Protein AF-A0A8T2IAV1-F1 (afdb_monomer_lite)

pLDDT: mean 76.71, std 19.69, range [38.0, 97.88]

Radius of gyration: 29.71 Å; chains: 1; bounding box: 82×35×62 Å

Foldseek 3Di:
DDDDDPPDDPDDDPDDPPVPDDPVVSVVVVVVVVVVPDDQADPDPVGGRVVPPPDDDDDDPPDPPDVVVVVVVVVVVVVCVVDPDDDDDDDDPVCVPDPPDDDDDDDDDDDDDDDDDDDDD

InterPro domains:
  IPR006751 TAFII55 protein, conserved region [PF04658] (21-83)
  IPR006751 TAFII55 protein, conserved region [SM01370] (1-85)
  IPR006751 TAFII55 protein, conserved region [cd08047] (1-91)
  IPR037817 Transcription initiation factor TFIID subunit 7 [PTHR12228] (20-102)

Organism: NCBI:txid247094

Secondary structure (DSSP, 8-state):
-----TTS-SS-------TTS-HHHHHHHHHHHHHHT---S-SSGGGTTHHHHTSPPPPP---S--HHHHHHHHHHHHHHHHSS-----PPPGGGTT--S-------PPPP----------

Sequence (121 aa):
MLVCTLDGELYPPLEEPTGTGDPKANKKKDRDRERRFIWNHGITPPLKNVRKRRFRKTAKKKYIESPDVEKEVKRLLSTDAEAVSVRWEIIAEDESKENENLAGLDGSPGMSGLKQGHGSS

Structure (mmCIF, N/CA/C/O backbone):
data_AF-A0A8T2IAV1-F1
#
_entry.id   AF-A0A8T2IAV1-F1
#
loop_
_atom_site.group_PDB
_atom_site.id
_atom_site.type_symbol
_atom_site.label_atom_id
_atom_site.label_alt_id
_atom_site.label_comp_id
_atom_site.label_asym_id
_atom_site.label_entity_id
_atom_site.label_seq_id
_atom_site.pdbx_PDB_ins_code
_atom_site.Cartn_x
_atom_site.Cartn_y
_atom_site.Cartn_z
_atom_site.occupancy
_atom_site.B_iso_or_equiv
_atom_site.auth_seq_id
_atom_site.auth_comp_id
_atom_site.auth_asym_id
_atom_site.auth_atom_id
_atom_site.pdbx_PDB_model_num
ATOM 1 N N . MET A 1 1 ? 19.260 -9.597 -10.086 1.00 88.12 1 MET A N 1
ATOM 2 C CA . MET A 1 1 ? 20.156 -9.336 -11.232 1.00 88.12 1 MET A CA 1
ATOM 3 C C . MET A 1 1 ? 21.281 -8.480 -10.706 1.00 88.12 1 MET A C 1
ATOM 5 O O . MET A 1 1 ? 20.982 -7.464 -10.094 1.00 88.12 1 MET A O 1
ATOM 9 N N . LEU A 1 2 ? 22.522 -8.907 -10.903 1.00 92.38 2 LEU A N 1
ATOM 10 C CA . LEU A 1 2 ? 23.681 -8.078 -10.608 1.00 92.38 2 LEU A CA 1
ATOM 11 C C . LEU A 1 2 ? 23.971 -7.219 -11.841 1.00 92.38 2 LEU A C 1
ATOM 13 O O . LEU A 1 2 ? 24.047 -7.752 -12.946 1.00 92.38 2 LEU A O 1
ATOM 17 N N . VAL A 1 3 ? 24.059 -5.905 -11.656 1.00 91.19 3 VAL A N 1
ATOM 18 C CA . VAL A 1 3 ? 24.387 -4.948 -12.717 1.00 91.19 3 VAL A CA 1
ATOM 19 C C . VAL A 1 3 ? 25.666 -4.249 -12.291 1.00 91.19 3 VAL A C 1
ATOM 21 O O . VAL A 1 3 ? 25.667 -3.553 -11.281 1.00 91.19 3 VAL A O 1
ATOM 24 N N . CYS A 1 4 ? 26.744 -4.471 -13.036 1.00 92.06 4 CYS A N 1
ATOM 25 C CA . CYS A 1 4 ? 28.027 -3.825 -12.790 1.00 92.06 4 CYS A CA 1
ATOM 26 C C . CYS A 1 4 ? 28.098 -2.537 -13.612 1.00 92.06 4 CYS A C 1
ATOM 28 O O . CYS A 1 4 ? 27.875 -2.569 -14.824 1.00 92.06 4 CYS A O 1
ATOM 30 N N . THR A 1 5 ? 28.404 -1.421 -12.962 1.00 91.75 5 THR A N 1
ATOM 31 C CA . THR A 1 5 ? 28.619 -0.123 -13.609 1.00 91.75 5 THR A CA 1
ATOM 32 C C . THR A 1 5 ? 30.090 0.265 -13.475 1.00 91.75 5 THR A C 1
ATOM 34 O O . THR A 1 5 ? 30.721 -0.041 -12.466 1.00 91.75 5 THR A O 1
ATOM 37 N N . LEU A 1 6 ? 30.659 0.889 -14.510 1.00 92.94 6 LEU A N 1
ATOM 38 C CA . LEU A 1 6 ? 32.078 1.286 -14.532 1.00 92.94 6 LEU A CA 1
ATOM 39 C C . LEU A 1 6 ? 32.364 2.476 -13.602 1.00 92.94 6 LEU A C 1
ATOM 41 O O . LEU A 1 6 ? 33.485 2.663 -13.150 1.00 92.94 6 LEU A O 1
ATOM 45 N N . ASP A 1 7 ? 31.333 3.264 -13.331 1.00 89.94 7 ASP A N 1
ATOM 46 C CA . ASP A 1 7 ? 31.310 4.501 -12.557 1.00 89.94 7 ASP A CA 1
ATOM 47 C C . ASP A 1 7 ? 30.690 4.326 -11.159 1.00 89.94 7 ASP A C 1
ATOM 49 O O . ASP A 1 7 ? 30.484 5.301 -10.441 1.00 89.94 7 ASP A O 1
ATOM 53 N N . GLY A 1 8 ? 30.363 3.093 -10.761 1.00 82.19 8 GLY A N 1
ATOM 54 C CA . GLY A 1 8 ? 29.763 2.825 -9.454 1.00 82.19 8 GLY A CA 1
ATOM 55 C C . GLY A 1 8 ? 30.761 2.972 -8.305 1.00 82.19 8 GLY A C 1
ATOM 56 O O . GLY A 1 8 ? 31.902 2.521 -8.398 1.00 82.19 8 GLY A O 1
ATOM 57 N N . GLU A 1 9 ? 30.317 3.542 -7.183 1.00 83.81 9 GLU A N 1
ATOM 58 C CA . GLU A 1 9 ? 31.072 3.487 -5.929 1.00 83.81 9 GLU A CA 1
ATOM 59 C C . GLU A 1 9 ? 31.259 2.025 -5.496 1.00 83.81 9 GLU A C 1
ATOM 61 O O . GLU A 1 9 ? 30.287 1.300 -5.277 1.00 83.81 9 GLU A O 1
ATOM 66 N N . LEU A 1 10 ? 32.517 1.591 -5.357 1.00 81.06 10 LEU A N 1
ATOM 67 C CA . LEU A 1 10 ? 32.861 0.218 -4.957 1.00 81.06 10 LEU A CA 1
ATOM 68 C C . LEU A 1 10 ? 32.392 -0.116 -3.534 1.00 81.06 10 LEU A C 1
ATOM 70 O O . LEU A 1 10 ? 32.118 -1.275 -3.228 1.00 81.06 10 LEU A O 1
ATOM 74 N N . TYR A 1 11 ? 32.281 0.907 -2.687 1.00 80.62 11 TYR A N 1
ATOM 75 C CA . TYR A 1 11 ? 31.819 0.810 -1.308 1.00 80.62 11 TYR A CA 1
ATOM 76 C C . TYR A 1 11 ? 30.837 1.948 -1.038 1.00 80.62 11 TYR A C 1
ATOM 78 O O . TYR A 1 11 ? 31.247 3.007 -0.560 1.00 80.62 11 TYR A O 1
ATOM 86 N N . PRO A 1 12 ? 29.545 1.756 -1.354 1.00 82.25 12 PRO A N 1
ATOM 87 C CA . PRO A 1 12 ? 28.521 2.700 -0.944 1.00 82.25 12 PRO A CA 1
ATOM 88 C C . PRO A 1 12 ? 28.592 2.872 0.581 1.00 82.25 12 PRO A C 1
ATOM 90 O O . PRO A 1 12 ? 28.805 1.872 1.279 1.00 82.25 12 PRO A O 1
ATOM 93 N N . PRO A 1 13 ? 28.394 4.086 1.122 1.00 79.81 13 PRO A N 1
ATOM 94 C CA . PRO A 1 13 ? 28.433 4.313 2.560 1.00 79.81 13 PRO A CA 1
ATOM 95 C C . PRO A 1 13 ? 27.548 3.315 3.318 1.00 79.81 13 PRO A C 1
ATOM 97 O O . PRO A 1 13 ? 26.357 3.165 3.018 1.00 79.81 13 PRO A O 1
ATOM 100 N N . LEU A 1 14 ? 28.131 2.642 4.315 1.00 68.50 14 LEU A N 1
ATOM 101 C CA . LEU A 1 14 ? 27.383 1.895 5.323 1.00 68.50 14 LEU A CA 1
ATOM 102 C C . LEU A 1 14 ? 26.562 2.916 6.103 1.00 68.50 14 LEU A C 1
ATOM 104 O O . LEU A 1 14 ? 27.066 3.618 6.974 1.00 68.50 14 LEU A O 1
ATOM 108 N N . GLU A 1 15 ? 25.296 3.071 5.736 1.00 67.25 15 GLU A N 1
ATOM 109 C CA . GLU A 1 15 ? 24.419 3.894 6.548 1.00 67.25 15 GLU A CA 1
ATOM 110 C C . GLU A 1 15 ? 24.089 3.142 7.826 1.00 67.25 15 GLU A C 1
ATOM 112 O O . GLU A 1 15 ? 23.271 2.217 7.829 1.00 67.25 15 GLU A O 1
ATOM 117 N N . GLU A 1 16 ? 24.729 3.587 8.897 1.00 63.62 16 GLU A N 1
ATOM 118 C CA . GLU A 1 16 ? 24.409 3.213 10.260 1.00 63.62 16 GLU A CA 1
ATOM 119 C C . GLU A 1 16 ? 22.908 3.424 10.524 1.00 63.62 16 GLU A C 1
ATOM 121 O O . GLU A 1 16 ? 22.330 4.440 10.099 1.00 63.62 16 GLU A O 1
ATOM 126 N N . PRO A 1 17 ? 22.240 2.491 11.225 1.00 56.38 17 PRO A N 1
ATOM 127 C CA . PRO A 1 17 ? 20.898 2.723 11.721 1.00 56.38 17 PRO A CA 1
ATOM 128 C C . PRO A 1 17 ? 20.981 3.859 12.742 1.00 56.38 17 PRO A C 1
ATOM 130 O O . PRO A 1 17 ? 21.286 3.651 13.911 1.00 56.38 17 PRO A O 1
ATOM 133 N N . THR A 1 18 ? 20.729 5.092 12.301 1.00 48.44 18 THR A N 1
ATOM 134 C CA . THR A 1 18 ? 20.599 6.249 13.188 1.00 48.44 18 THR A CA 1
ATOM 135 C C . THR A 1 18 ? 19.399 6.001 14.100 1.00 48.44 18 THR A C 1
ATOM 137 O O . THR A 1 18 ? 18.252 6.241 13.718 1.00 48.44 18 THR A O 1
ATOM 140 N N . GLY A 1 19 ? 19.666 5.451 15.284 1.00 52.44 19 GLY A N 1
ATOM 141 C CA . GLY A 1 19 ? 18.690 4.972 16.265 1.00 52.44 19 GLY A CA 1
ATOM 142 C C . GLY A 1 19 ? 17.916 6.064 17.005 1.00 52.44 19 GLY A C 1
ATOM 143 O O . GLY A 1 19 ? 17.502 5.843 18.135 1.00 52.44 19 GLY A O 1
ATOM 144 N N . THR A 1 20 ? 17.722 7.242 16.409 1.00 54.09 20 THR A N 1
ATOM 145 C CA . THR A 1 20 ? 17.106 8.406 17.072 1.00 54.09 20 THR A CA 1
ATOM 146 C C . THR A 1 20 ? 15.873 8.965 16.357 1.00 54.09 20 THR A C 1
ATOM 148 O O . THR A 1 20 ? 15.419 10.058 16.680 1.00 54.09 20 THR A O 1
ATOM 151 N N . GLY A 1 21 ? 15.284 8.236 15.404 1.00 60.84 21 GLY A N 1
ATOM 152 C CA . GLY A 1 21 ? 14.105 8.691 14.660 1.00 60.84 21 GLY A CA 1
ATOM 153 C C . GLY A 1 21 ? 12.865 7.833 14.894 1.00 60.84 21 GLY A C 1
ATOM 154 O O . GLY A 1 21 ? 12.951 6.607 14.886 1.00 60.84 21 GLY A O 1
ATOM 155 N N . ASP A 1 22 ? 11.712 8.496 15.029 1.00 62.75 22 ASP A N 1
ATOM 156 C CA . ASP A 1 22 ? 10.359 7.925 15.020 1.00 62.75 22 ASP A CA 1
ATOM 157 C C . ASP A 1 22 ? 10.245 6.639 14.162 1.00 62.75 22 ASP A C 1
ATOM 159 O O . ASP A 1 22 ? 10.634 6.650 12.984 1.00 62.75 22 ASP A O 1
ATOM 163 N N . PRO A 1 23 ? 9.642 5.540 14.657 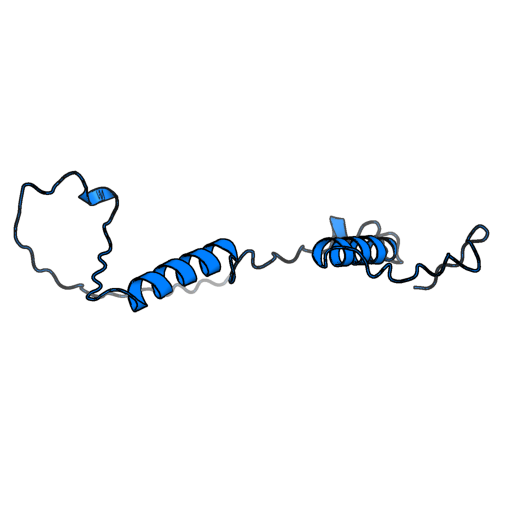1.00 66.19 23 PRO A N 1
ATOM 164 C CA . PRO A 1 23 ? 9.566 4.265 13.930 1.00 66.19 23 PRO A CA 1
ATOM 165 C C . PRO A 1 23 ? 8.875 4.380 12.556 1.00 66.19 23 PRO A C 1
ATOM 167 O O . PRO A 1 23 ? 9.169 3.621 11.628 1.00 66.19 23 PRO A O 1
ATOM 170 N N . LYS A 1 24 ? 7.990 5.371 12.376 1.00 66.50 24 LYS A N 1
ATOM 171 C CA . LYS A 1 24 ? 7.356 5.681 11.082 1.00 66.50 24 LYS A CA 1
ATOM 172 C C . LYS A 1 24 ? 8.331 6.292 10.067 1.00 66.50 24 LYS A C 1
ATOM 174 O O . LYS A 1 24 ? 8.207 6.016 8.871 1.00 66.50 24 LYS A O 1
ATOM 179 N N . ALA A 1 25 ? 9.287 7.103 10.519 1.00 68.75 25 ALA A N 1
ATOM 180 C CA . ALA A 1 25 ? 10.301 7.714 9.664 1.00 68.75 25 ALA A CA 1
ATOM 181 C C . ALA A 1 25 ? 11.303 6.662 9.168 1.00 68.75 25 ALA A C 1
ATOM 183 O O . ALA A 1 25 ? 11.611 6.625 7.974 1.00 68.75 25 ALA A O 1
ATOM 184 N N . ASN A 1 26 ? 11.711 5.745 10.051 1.00 66.25 26 ASN A N 1
ATOM 185 C CA . ASN A 1 26 ? 12.643 4.671 9.707 1.00 66.25 26 ASN A CA 1
ATOM 186 C C . ASN A 1 26 ? 12.040 3.712 8.659 1.00 66.25 26 ASN A C 1
ATOM 188 O O . ASN A 1 26 ? 12.618 3.489 7.597 1.00 66.25 26 ASN A O 1
ATOM 192 N N . LYS A 1 27 ? 10.772 3.305 8.844 1.00 75.19 27 LYS A N 1
ATOM 193 C CA . LYS A 1 27 ? 10.032 2.482 7.865 1.00 75.19 27 LYS A CA 1
ATOM 194 C C . LYS A 1 27 ? 9.890 3.145 6.486 1.00 75.19 27 LYS A C 1
ATOM 196 O O . LYS A 1 27 ? 9.866 2.463 5.459 1.00 75.19 27 LYS A O 1
ATOM 201 N N . LYS A 1 28 ? 9.759 4.476 6.434 1.00 78.25 28 LYS A N 1
ATOM 202 C CA . LYS A 1 28 ? 9.694 5.224 5.167 1.00 78.25 28 LYS A CA 1
ATOM 203 C C . LYS A 1 28 ? 11.057 5.248 4.469 1.00 78.25 28 LYS A C 1
ATOM 205 O O . LYS A 1 28 ? 11.097 5.006 3.262 1.00 78.25 28 LYS A O 1
ATOM 210 N N . LYS A 1 29 ? 12.138 5.491 5.221 1.00 79.94 29 LYS A N 1
ATOM 211 C CA . LYS A 1 29 ? 13.523 5.486 4.723 1.00 79.94 29 LYS A CA 1
ATOM 212 C C . LYS A 1 29 ? 13.893 4.124 4.127 1.00 79.94 29 LYS A C 1
ATOM 214 O O . LYS A 1 29 ? 14.376 4.075 2.996 1.00 79.94 29 LYS A O 1
ATOM 219 N N . ASP A 1 30 ? 13.559 3.035 4.817 1.00 79.38 30 ASP A N 1
ATOM 220 C CA . ASP A 1 30 ? 13.813 1.670 4.341 1.00 79.38 30 ASP A CA 1
ATOM 221 C C . ASP A 1 30 ? 13.054 1.348 3.057 1.00 79.38 30 ASP A C 1
ATOM 223 O O . ASP A 1 30 ? 13.632 0.878 2.077 1.00 79.38 30 ASP A O 1
ATOM 227 N N . ARG A 1 31 ? 11.762 1.687 3.005 1.00 84.44 31 ARG A N 1
ATOM 228 C CA . ARG A 1 31 ? 10.951 1.495 1.798 1.00 84.44 31 ARG A CA 1
ATOM 229 C C . ARG A 1 31 ? 11.508 2.281 0.609 1.00 84.44 31 ARG A C 1
ATOM 231 O O . ARG A 1 31 ? 11.469 1.808 -0.526 1.00 84.44 31 ARG A O 1
ATOM 238 N N . ASP A 1 32 ? 11.969 3.507 0.834 1.00 85.25 32 ASP A N 1
ATOM 239 C CA . ASP A 1 32 ? 12.535 4.335 -0.233 1.00 85.25 32 ASP A CA 1
ATOM 240 C C . ASP A 1 32 ? 13.914 3.832 -0.686 1.00 85.25 32 ASP A C 1
ATOM 242 O O . ASP A 1 32 ? 14.212 3.893 -1.880 1.00 85.25 32 ASP A O 1
ATOM 246 N N . ARG A 1 33 ? 14.703 3.228 0.212 1.00 86.31 33 ARG A N 1
ATOM 247 C CA . ARG A 1 33 ? 15.927 2.496 -0.141 1.00 86.31 33 ARG A CA 1
ATOM 248 C C . ARG A 1 33 ? 15.620 1.264 -0.990 1.00 86.31 33 ARG A C 1
ATOM 250 O O . ARG A 1 33 ? 16.210 1.108 -2.055 1.00 86.31 33 ARG A O 1
ATOM 257 N N . GLU A 1 34 ? 14.674 0.432 -0.567 1.00 86.69 34 GLU A N 1
ATOM 258 C CA . GLU A 1 34 ? 14.296 -0.792 -1.283 1.00 86.69 34 GLU A CA 1
ATOM 259 C C . GLU A 1 34 ? 13.828 -0.488 -2.715 1.00 86.69 34 GLU A C 1
ATOM 261 O O . GLU A 1 34 ? 14.192 -1.179 -3.667 1.00 86.69 34 GLU A O 1
ATOM 266 N N . ARG A 1 35 ? 13.097 0.619 -2.904 1.00 89.88 35 ARG A N 1
ATOM 267 C CA . ARG A 1 35 ? 12.629 1.065 -4.225 1.00 89.88 35 ARG A CA 1
ATOM 268 C C . ARG A 1 35 ? 13.747 1.314 -5.233 1.00 89.88 35 ARG A C 1
ATOM 270 O O . ARG A 1 35 ? 13.503 1.112 -6.422 1.00 89.88 35 ARG A O 1
ATOM 277 N N . ARG A 1 36 ? 14.941 1.730 -4.796 1.00 88.81 36 ARG A N 1
ATOM 278 C CA . ARG A 1 36 ? 16.080 1.982 -5.700 1.00 88.81 36 ARG A CA 1
ATOM 279 C C . ARG A 1 36 ? 16.600 0.704 -6.357 1.00 88.81 36 ARG A C 1
ATOM 281 O O . ARG A 1 36 ? 17.129 0.768 -7.459 1.00 88.81 36 ARG A O 1
ATOM 288 N N . PHE A 1 37 ? 16.379 -0.451 -5.733 1.00 92.12 37 PHE A N 1
ATOM 289 C CA . PHE A 1 37 ? 16.802 -1.755 -6.249 1.00 92.12 37 PHE A CA 1
ATOM 290 C C . PHE A 1 37 ? 15.711 -2.468 -7.069 1.00 92.12 37 PHE A C 1
ATOM 292 O O . PHE A 1 37 ? 15.906 -3.584 -7.554 1.00 92.12 37 PHE A O 1
ATOM 299 N N . ILE A 1 38 ? 14.553 -1.830 -7.277 1.00 94.31 38 ILE A N 1
ATOM 300 C CA . ILE A 1 38 ? 13.468 -2.387 -8.089 1.00 94.31 38 ILE A CA 1
ATOM 301 C C . ILE A 1 38 ? 13.722 -2.110 -9.575 1.00 94.31 38 ILE A C 1
ATOM 303 O O . ILE A 1 38 ? 13.487 -1.013 -10.080 1.00 94.31 38 ILE A O 1
ATOM 307 N N . TRP A 1 39 ? 14.107 -3.149 -10.318 1.00 95.75 39 TRP A N 1
ATOM 308 C CA . TRP A 1 39 ? 14.264 -3.059 -11.771 1.00 95.75 39 TRP A CA 1
ATOM 309 C C . TRP A 1 39 ? 12.907 -3.001 -12.500 1.00 95.75 39 TRP A C 1
ATOM 311 O O . TRP A 1 39 ? 12.049 -3.873 -12.328 1.00 95.75 39 TRP A O 1
ATOM 321 N N . ASN A 1 40 ? 12.700 -1.973 -13.332 1.00 95.81 40 ASN A N 1
ATOM 322 C CA . ASN A 1 40 ? 11.409 -1.680 -13.980 1.00 95.81 40 ASN A CA 1
ATOM 323 C C . ASN A 1 40 ? 11.145 -2.453 -15.286 1.00 95.81 40 ASN A C 1
ATOM 325 O O . ASN A 1 40 ? 10.016 -2.449 -15.792 1.00 95.81 40 ASN A O 1
ATOM 329 N N . HIS A 1 41 ? 12.171 -3.064 -15.872 1.00 97.44 41 HIS A N 1
ATOM 330 C CA . HIS A 1 41 ? 12.118 -3.675 -17.201 1.00 97.44 41 HIS A CA 1
ATOM 331 C C . HIS A 1 41 ? 12.274 -5.200 -17.125 1.00 97.44 41 HIS A C 1
ATOM 333 O O . HIS A 1 41 ? 12.783 -5.725 -16.142 1.00 97.44 41 HIS A O 1
ATOM 339 N N . GLY A 1 42 ? 11.832 -5.917 -18.157 1.00 97.06 42 GLY A N 1
ATOM 340 C CA . GLY A 1 42 ? 12.260 -7.299 -18.382 1.00 97.06 42 GLY A CA 1
ATOM 341 C C . GLY A 1 42 ? 13.564 -7.359 -19.178 1.00 97.06 42 GLY A C 1
ATOM 342 O O . GLY A 1 42 ? 14.028 -6.342 -19.688 1.00 97.06 42 GLY A O 1
ATOM 343 N N . ILE A 1 43 ? 14.132 -8.560 -19.286 1.00 96.56 43 ILE A N 1
ATOM 344 C CA . ILE A 1 43 ? 15.378 -8.811 -20.033 1.00 96.56 43 ILE A CA 1
ATOM 345 C C . ILE A 1 43 ? 15.169 -8.623 -21.537 1.00 96.56 43 ILE A C 1
ATOM 347 O O . ILE A 1 43 ? 16.044 -8.123 -22.235 1.00 96.56 43 ILE A O 1
ATOM 351 N N . THR A 1 44 ? 13.996 -9.014 -22.039 1.00 97.25 44 THR A N 1
ATOM 352 C CA . THR A 1 44 ? 13.689 -8.993 -23.469 1.00 97.25 44 THR A CA 1
ATOM 353 C C . THR A 1 44 ? 13.075 -7.653 -23.905 1.00 97.25 44 THR A C 1
ATOM 355 O O . THR A 1 44 ? 12.323 -7.040 -23.133 1.00 97.25 44 THR A O 1
ATOM 358 N N . PRO A 1 45 ? 13.313 -7.198 -25.156 1.00 97.50 45 PRO A N 1
ATOM 359 C CA . PRO A 1 45 ? 12.796 -5.916 -25.651 1.00 97.50 45 PRO A CA 1
ATOM 360 C C . PRO A 1 45 ? 11.274 -5.722 -25.483 1.00 97.50 45 PRO A C 1
ATOM 362 O O . PRO A 1 45 ? 10.854 -4.662 -25.001 1.00 97.50 45 PRO A O 1
ATOM 365 N N . PRO A 1 46 ? 10.411 -6.730 -25.748 1.00 97.88 46 PRO A N 1
ATOM 366 C CA . PRO A 1 46 ? 8.960 -6.589 -25.577 1.00 97.88 46 PRO A CA 1
ATOM 367 C C . PRO A 1 46 ? 8.500 -6.320 -24.133 1.00 97.88 46 PRO A C 1
ATOM 369 O O . PRO A 1 46 ? 7.332 -5.951 -23.920 1.00 97.88 46 PRO A O 1
ATOM 372 N N . LEU A 1 47 ? 9.387 -6.505 -23.148 1.00 97.75 47 LEU A N 1
ATOM 373 C CA . LEU A 1 47 ? 9.152 -6.345 -21.712 1.00 97.75 47 LEU A CA 1
ATOM 374 C C . LEU A 1 47 ? 9.716 -5.030 -21.140 1.00 97.75 47 LEU A C 1
ATOM 376 O O . LEU A 1 47 ? 9.795 -4.863 -19.917 1.00 97.75 47 LEU A O 1
ATOM 380 N N . LYS A 1 48 ? 10.042 -4.035 -21.977 1.00 97.81 48 LYS A N 1
ATOM 381 C CA . LYS A 1 48 ? 10.295 -2.671 -21.485 1.00 97.81 48 LYS A CA 1
ATOM 382 C C . LYS A 1 48 ? 9.072 -2.165 -20.702 1.00 97.81 48 LYS A C 1
ATOM 384 O O . LYS A 1 48 ? 7.929 -2.246 -21.169 1.00 97.81 48 LYS A O 1
ATOM 389 N N . ASN A 1 49 ? 9.331 -1.660 -19.493 1.00 97.19 49 ASN A N 1
ATOM 390 C CA . ASN A 1 49 ? 8.333 -1.142 -18.542 1.00 97.19 49 ASN A CA 1
ATOM 391 C C . ASN A 1 49 ? 7.242 -2.149 -18.127 1.00 97.19 49 ASN A C 1
ATOM 393 O O . ASN A 1 49 ? 6.114 -1.754 -17.823 1.00 97.19 49 ASN A O 1
ATOM 397 N N . VAL A 1 50 ? 7.564 -3.449 -18.096 1.00 97.75 50 VAL A N 1
ATOM 398 C CA . VAL A 1 50 ? 6.605 -4.533 -17.816 1.00 97.75 50 VAL A CA 1
ATOM 399 C C . VAL A 1 50 ? 5.805 -4.313 -16.524 1.00 97.75 50 VAL A C 1
ATOM 401 O O . VAL A 1 50 ? 4.586 -4.478 -16.541 1.00 97.75 50 VAL A O 1
ATOM 404 N N . ARG A 1 51 ? 6.444 -3.824 -15.449 1.00 95.56 51 ARG A N 1
ATOM 405 C CA . ARG A 1 51 ? 5.792 -3.580 -14.149 1.00 95.56 51 ARG A CA 1
ATOM 406 C C . ARG A 1 51 ? 4.657 -2.554 -14.206 1.00 95.56 51 ARG A C 1
ATOM 408 O O . ARG A 1 51 ? 3.707 -2.671 -13.442 1.00 95.56 51 ARG A O 1
ATOM 415 N N . LYS A 1 52 ? 4.763 -1.542 -15.077 1.00 95.25 52 LYS A N 1
ATOM 416 C CA . LYS A 1 52 ? 3.750 -0.480 -15.224 1.00 95.25 52 LYS A CA 1
ATOM 417 C C . LYS A 1 52 ? 2.739 -0.776 -16.333 1.00 95.25 52 LYS A C 1
ATOM 419 O O . LYS A 1 52 ? 1.597 -0.354 -16.208 1.00 95.25 52 LYS A O 1
ATOM 424 N N . ARG A 1 53 ? 3.162 -1.457 -17.406 1.00 97.06 53 ARG A N 1
ATOM 425 C CA . ARG A 1 53 ? 2.370 -1.624 -18.638 1.00 97.06 53 ARG A CA 1
ATOM 426 C C . ARG A 1 53 ? 1.679 -2.979 -18.774 1.00 97.06 53 ARG A C 1
ATOM 428 O O . ARG A 1 53 ? 0.583 -3.034 -19.310 1.00 97.06 53 ARG A O 1
ATOM 435 N N . ARG A 1 54 ? 2.338 -4.072 -18.377 1.00 96.38 54 ARG A N 1
ATOM 436 C CA . ARG A 1 54 ? 1.858 -5.444 -18.636 1.00 96.38 54 ARG A CA 1
ATOM 437 C C . ARG A 1 54 ? 1.402 -6.162 -17.368 1.00 96.38 54 ARG A C 1
ATOM 439 O O . ARG A 1 54 ? 0.513 -6.999 -17.442 1.00 96.38 54 ARG A O 1
ATOM 446 N N . PHE A 1 55 ? 1.998 -5.864 -16.215 1.00 97.12 55 PHE A N 1
ATOM 447 C CA . PHE A 1 55 ? 1.567 -6.467 -14.956 1.00 97.12 55 PHE A CA 1
ATOM 448 C C . PHE A 1 55 ? 0.255 -5.847 -14.479 1.00 97.12 55 PHE A C 1
ATOM 450 O O . PHE A 1 55 ? 0.141 -4.630 -14.319 1.00 97.12 55 PHE A O 1
ATOM 457 N N . ARG A 1 56 ? -0.727 -6.707 -14.206 1.00 96.50 56 ARG A N 1
ATOM 458 C CA . ARG A 1 56 ? -1.963 -6.323 -13.527 1.00 96.50 56 ARG A CA 1
ATOM 459 C C . ARG A 1 56 ? -1.634 -5.913 -12.091 1.00 96.50 56 ARG A C 1
ATOM 461 O O . ARG A 1 56 ? -0.986 -6.661 -11.364 1.00 96.50 56 ARG A O 1
ATOM 468 N N . LYS A 1 57 ? -2.075 -4.725 -11.677 1.00 93.31 57 LYS A N 1
ATOM 469 C CA . LYS A 1 57 ? -1.874 -4.241 -10.306 1.00 93.31 57 LYS A CA 1
ATOM 470 C C . LYS A 1 57 ? -2.759 -5.029 -9.343 1.00 93.31 57 LYS A C 1
ATOM 472 O O . LYS A 1 57 ? -3.961 -5.153 -9.569 1.00 93.31 57 LYS A O 1
ATOM 477 N N . THR A 1 58 ? -2.176 -5.509 -8.251 1.00 90.69 58 THR A N 1
ATOM 478 C CA . THR A 1 58 ? -2.947 -6.070 -7.140 1.00 90.69 58 THR A CA 1
ATOM 479 C C . THR A 1 58 ? -3.688 -4.940 -6.436 1.00 90.69 58 THR A C 1
ATOM 481 O O . THR A 1 58 ? -3.067 -3.976 -5.978 1.00 90.69 58 THR A O 1
ATOM 484 N N . ALA A 1 59 ? -5.013 -5.047 -6.350 1.00 86.38 59 ALA A N 1
ATOM 485 C CA . ALA A 1 59 ? -5.796 -4.173 -5.494 1.00 86.38 59 ALA A CA 1
ATOM 486 C C . ALA A 1 59 ? -5.399 -4.455 -4.043 1.00 86.38 59 ALA A C 1
ATOM 488 O O . ALA A 1 59 ? -5.516 -5.581 -3.562 1.00 86.38 59 ALA A O 1
ATOM 489 N N . LYS A 1 60 ? -4.892 -3.439 -3.343 1.00 82.12 60 LYS A N 1
ATOM 490 C CA . LYS A 1 60 ? -4.707 -3.550 -1.897 1.00 82.12 60 LYS A CA 1
ATOM 491 C C . LYS A 1 60 ? -6.095 -3.627 -1.276 1.00 82.12 60 LYS A C 1
ATOM 493 O O . LYS A 1 60 ? -6.920 -2.760 -1.566 1.00 82.12 60 LYS A O 1
ATOM 498 N N . LYS A 1 61 ? -6.343 -4.635 -0.437 1.00 80.00 61 LYS A N 1
ATOM 499 C CA . LYS A 1 61 ? -7.515 -4.652 0.441 1.00 80.00 61 LYS A CA 1
ATOM 500 C C . LYS A 1 61 ? -7.393 -3.410 1.319 1.00 80.00 61 LYS A C 1
ATOM 502 O O . LYS A 1 61 ? -6.504 -3.353 2.161 1.00 80.00 61 LYS A O 1
ATOM 507 N N . LYS A 1 62 ? -8.144 -2.355 0.986 1.00 64.06 62 LYS A N 1
ATOM 508 C CA . LYS A 1 62 ? -7.850 -1.011 1.498 1.00 64.06 62 LYS A CA 1
ATOM 509 C C . LYS A 1 62 ? -8.003 -0.923 3.012 1.00 64.06 62 LYS A C 1
ATOM 511 O O . LYS A 1 62 ? -7.259 -0.165 3.605 1.00 64.06 62 LYS A O 1
ATOM 516 N N . TYR A 1 63 ? -8.898 -1.699 3.608 1.00 57.12 63 TYR A N 1
ATOM 517 C CA . TYR A 1 63 ? -9.215 -1.613 5.022 1.00 57.12 63 TYR A CA 1
ATOM 518 C C . TYR A 1 63 ? -9.897 -2.915 5.443 1.00 57.12 63 TYR A C 1
ATOM 520 O O . TYR A 1 63 ? -10.960 -3.250 4.931 1.00 57.12 63 TYR A O 1
ATOM 528 N N . ILE A 1 64 ? -9.264 -3.683 6.319 1.00 56.22 64 ILE A N 1
ATOM 529 C CA . ILE A 1 64 ? -10.029 -4.425 7.336 1.00 56.22 64 ILE A CA 1
ATOM 530 C C . ILE A 1 64 ? -9.839 -3.692 8.655 1.00 56.22 64 ILE A C 1
ATOM 532 O O . ILE A 1 64 ? -10.790 -3.493 9.390 1.00 56.22 64 ILE A O 1
ATOM 536 N N . GLU A 1 65 ? -8.625 -3.208 8.882 1.00 59.94 65 GLU A N 1
ATOM 537 C CA . GLU A 1 65 ? -8.260 -2.437 10.053 1.00 59.94 65 GLU A CA 1
ATOM 538 C C . GLU A 1 65 ? -8.104 -0.971 9.662 1.00 59.94 65 GLU A C 1
ATOM 540 O O . GLU A 1 65 ? -7.1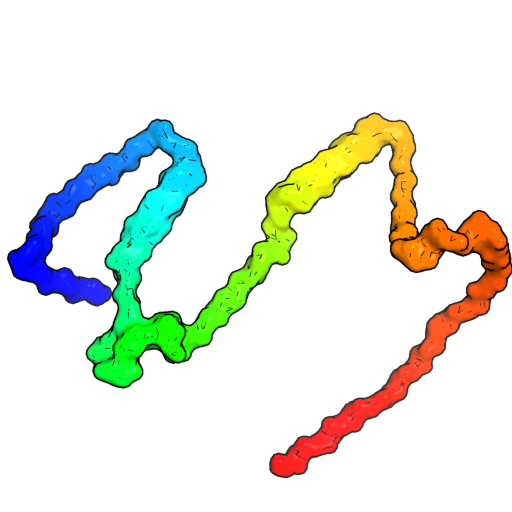40 -0.576 8.996 1.00 59.94 65 GLU A O 1
ATOM 545 N N . SER A 1 66 ? -9.145 -0.187 9.952 1.00 74.12 66 SER A N 1
ATOM 546 C CA . SER A 1 66 ? -9.036 1.263 9.934 1.00 74.12 66 SER A CA 1
ATOM 547 C C . SER A 1 66 ? -8.605 1.692 11.320 1.00 74.12 66 SER A C 1
ATOM 549 O O . SER A 1 66 ? -9.440 1.637 12.220 1.00 74.12 66 SER A O 1
ATOM 551 N N . PRO A 1 67 ? -7.345 2.126 11.516 1.00 80.38 67 PRO A N 1
ATOM 552 C CA . PRO A 1 67 ? -6.829 2.408 12.851 1.00 80.38 67 PRO A CA 1
ATOM 553 C C . PRO A 1 67 ? -7.646 3.489 13.565 1.00 80.38 67 PRO A C 1
ATOM 555 O O . PRO A 1 67 ? -7.747 3.477 14.787 1.00 80.38 67 PRO A O 1
ATOM 558 N N . ASP A 1 68 ? -8.272 4.393 12.809 1.00 81.62 68 ASP A N 1
ATOM 559 C CA . ASP A 1 68 ? -9.169 5.408 13.357 1.00 81.62 68 ASP A CA 1
ATOM 560 C C . ASP A 1 68 ? -10.521 4.808 13.780 1.00 81.62 68 ASP A C 1
ATOM 562 O O . ASP A 1 68 ? -11.027 5.147 14.847 1.00 81.62 68 ASP A O 1
ATOM 566 N N . VAL A 1 69 ? -11.076 3.866 13.004 1.00 87.12 69 VAL A N 1
ATOM 567 C CA . VAL A 1 69 ? -12.311 3.142 13.370 1.00 87.12 69 VAL A CA 1
ATOM 568 C C . VAL A 1 69 ? -12.063 2.228 14.564 1.00 87.12 69 VAL A C 1
ATOM 570 O O . VAL A 1 69 ? -12.868 2.213 15.481 1.00 87.12 69 VAL A O 1
ATOM 573 N N . GLU A 1 70 ? -10.947 1.502 14.607 1.00 87.69 70 GLU A N 1
ATOM 574 C CA . GLU A 1 70 ? -10.576 0.677 15.762 1.00 87.69 70 GLU A CA 1
ATOM 575 C C . GLU A 1 70 ? -10.387 1.512 17.019 1.00 87.69 70 GLU A C 1
ATOM 577 O O . GLU A 1 70 ? -10.855 1.128 18.090 1.00 87.69 70 GLU A O 1
ATOM 582 N N . LYS A 1 71 ? -9.711 2.660 16.898 1.00 92.56 71 LYS A N 1
ATOM 583 C CA . LYS A 1 71 ? -9.531 3.588 18.011 1.00 92.56 71 LYS A CA 1
ATOM 584 C C . LYS A 1 71 ? -10.881 4.068 18.534 1.00 92.56 71 LYS A C 1
ATOM 586 O O . LYS A 1 71 ? -11.069 4.108 19.747 1.00 92.56 71 LYS A O 1
ATOM 591 N N . GLU A 1 72 ? -11.803 4.405 17.638 1.00 93.38 72 GLU A N 1
ATOM 592 C CA . GLU A 1 72 ? -13.117 4.916 18.014 1.00 93.38 72 GLU A CA 1
ATOM 593 C C . GLU A 1 72 ? -14.034 3.828 18.581 1.00 93.38 72 GLU A C 1
ATOM 595 O O . GLU A 1 72 ? -14.627 4.024 19.637 1.00 93.38 72 GLU A O 1
ATOM 600 N N . VAL A 1 73 ? -14.080 2.645 17.963 1.00 94.19 73 VAL A N 1
ATOM 601 C CA . VAL A 1 73 ? -14.801 1.478 18.496 1.00 94.19 73 VAL A CA 1
ATOM 602 C C . VAL A 1 73 ? -14.272 1.121 19.881 1.00 94.19 73 VAL A C 1
ATOM 604 O O . VAL A 1 73 ? -15.054 0.911 20.804 1.00 94.19 73 VAL A 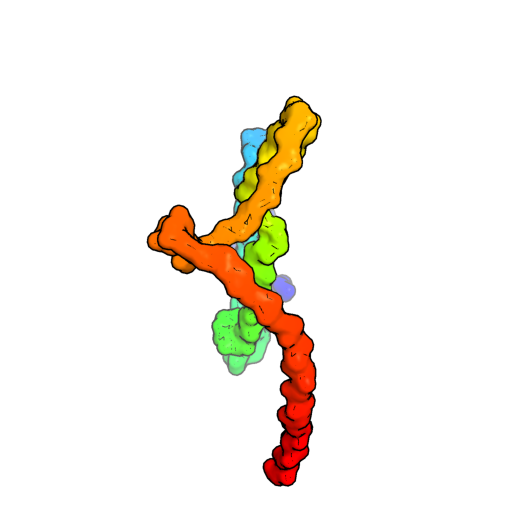O 1
ATOM 607 N N . LYS A 1 74 ? -12.946 1.108 20.064 1.00 94.75 74 LYS A N 1
ATOM 608 C CA . LYS A 1 74 ? -12.340 0.856 21.373 1.00 94.75 74 LYS A CA 1
ATOM 609 C C . LYS A 1 74 ? -12.736 1.922 22.391 1.00 94.75 74 LYS A C 1
ATOM 611 O O . LYS A 1 74 ? -13.049 1.572 23.522 1.00 94.75 74 LYS A O 1
ATOM 616 N N . ARG A 1 75 ? -12.749 3.200 21.999 1.00 96.81 75 ARG A N 1
ATOM 617 C CA . ARG A 1 75 ? -13.187 4.305 22.862 1.00 96.81 75 ARG A CA 1
ATOM 618 C C . ARG A 1 75 ? -14.644 4.124 23.298 1.00 96.81 75 ARG A C 1
ATOM 620 O O . ARG A 1 75 ? -14.908 4.220 24.490 1.00 96.81 75 ARG A O 1
ATOM 627 N N . LEU A 1 76 ? -15.552 3.834 22.361 1.00 96.50 76 LEU A N 1
ATOM 628 C CA . LEU A 1 76 ? -16.973 3.596 22.642 1.00 96.50 76 LEU A CA 1
ATOM 629 C C . LEU A 1 76 ? -17.163 2.427 23.614 1.00 96.50 76 LEU A C 1
ATOM 631 O O . LEU A 1 76 ? -17.774 2.604 24.660 1.00 96.50 76 LEU A O 1
ATOM 635 N N . LEU A 1 77 ? -16.553 1.272 23.329 1.00 96.12 77 LEU A N 1
ATOM 636 C CA . LEU A 1 77 ? -16.674 0.085 24.181 1.00 96.12 77 LEU A CA 1
ATOM 637 C C . LEU A 1 77 ? -16.066 0.282 25.578 1.00 96.12 77 LEU A C 1
ATOM 639 O O . LEU A 1 77 ? -16.579 -0.269 26.548 1.00 96.12 77 LEU A O 1
ATOM 643 N N . SER A 1 78 ? -14.981 1.055 25.703 1.00 96.75 78 SER A N 1
ATOM 644 C CA . SER A 1 78 ? -14.419 1.405 27.013 1.00 96.75 78 SER A CA 1
ATOM 645 C C . SER A 1 78 ? -15.364 2.293 27.820 1.00 96.75 78 SER A C 1
ATOM 647 O O . SER A 1 78 ? -15.558 2.037 29.001 1.00 96.75 78 SER A O 1
ATOM 649 N N . THR A 1 79 ? -15.986 3.292 27.190 1.00 96.75 79 THR A N 1
ATOM 650 C CA . THR A 1 79 ? -16.984 4.144 27.852 1.00 96.75 79 THR A CA 1
ATOM 651 C C . THR A 1 79 ? -18.221 3.346 28.273 1.00 96.75 79 THR A C 1
ATOM 653 O O . THR A 1 79 ? -18.702 3.515 29.389 1.00 96.75 79 THR A O 1
ATOM 656 N N . ASP A 1 80 ? -18.695 2.434 27.425 1.00 97.62 80 ASP A N 1
ATOM 657 C CA . ASP A 1 80 ? -19.843 1.574 27.730 1.00 97.62 80 ASP A CA 1
ATOM 658 C C . ASP A 1 80 ? -19.566 0.625 28.905 1.00 97.62 80 ASP A C 1
ATOM 660 O O . ASP A 1 80 ? -20.449 0.384 29.725 1.00 97.62 80 ASP A O 1
ATOM 664 N N . ALA A 1 81 ? -18.335 0.116 29.030 1.00 95.62 81 ALA A N 1
ATOM 665 C CA . ALA A 1 81 ? -17.937 -0.745 30.145 1.00 95.62 81 ALA A CA 1
ATOM 666 C C . ALA A 1 81 ? -17.898 -0.012 31.500 1.00 95.62 81 ALA A C 1
ATOM 668 O O . ALA A 1 81 ? -18.043 -0.646 32.544 1.00 95.62 81 ALA A O 1
ATOM 669 N N . GLU A 1 82 ? -17.695 1.307 31.490 1.00 96.38 82 GLU A N 1
ATOM 670 C CA . GLU A 1 82 ? -17.731 2.159 32.686 1.00 96.38 82 GLU A CA 1
ATOM 671 C C . GLU A 1 82 ? -19.160 2.607 33.047 1.00 96.38 82 GLU A C 1
ATOM 673 O O . GLU A 1 82 ? -19.400 3.087 34.158 1.00 96.38 82 GLU A O 1
ATOM 678 N N . ALA A 1 83 ? -20.122 2.460 32.132 1.00 96.62 83 ALA A N 1
ATOM 679 C CA . ALA A 1 83 ? -21.491 2.915 32.324 1.00 96.62 83 ALA A CA 1
ATOM 680 C C . ALA A 1 83 ? -22.322 1.953 33.190 1.00 96.62 83 ALA A C 1
ATOM 682 O O . ALA A 1 83 ? -22.158 0.736 33.175 1.00 96.62 83 ALA A O 1
ATOM 683 N N . VAL A 1 84 ? -23.295 2.512 33.914 1.00 96.88 84 VAL A N 1
ATOM 684 C CA . VAL A 1 84 ? -24.234 1.734 34.745 1.00 96.88 84 VAL A CA 1
ATOM 685 C C . VAL A 1 84 ? -25.252 0.965 33.890 1.00 96.88 84 VAL A C 1
ATOM 687 O O . VAL A 1 84 ? -25.691 -0.118 34.268 1.00 96.88 84 VAL A O 1
ATOM 690 N N . SER A 1 85 ? -25.634 1.508 32.731 1.00 93.94 85 SER A N 1
ATOM 691 C CA . SER A 1 85 ? -26.542 0.862 31.777 1.00 93.94 85 SER A CA 1
ATOM 692 C C . SER A 1 85 ? -26.267 1.344 30.356 1.00 93.94 85 SER A C 1
ATOM 694 O O . SER A 1 85 ? -26.056 2.540 30.157 1.00 93.94 85 SER A O 1
ATOM 696 N N . VAL A 1 86 ? -26.351 0.442 29.376 1.00 95.75 86 VAL A N 1
ATOM 697 C CA . VAL A 1 86 ? -26.077 0.723 27.957 1.00 95.75 86 VAL A CA 1
ATOM 698 C C . VAL A 1 86 ? -27.273 0.286 27.104 1.00 95.75 86 VAL A C 1
ATOM 700 O O . VAL A 1 86 ? -27.782 -0.822 27.268 1.00 95.75 86 VAL A O 1
ATOM 7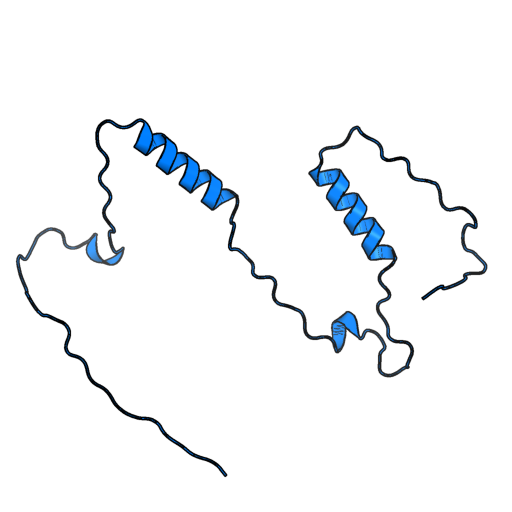03 N N . ARG A 1 87 ? -27.719 1.151 26.183 1.00 95.25 87 ARG A N 1
ATOM 704 C CA . ARG A 1 87 ? -28.769 0.886 25.181 1.00 95.25 87 ARG A CA 1
ATOM 705 C C . ARG A 1 87 ? -28.334 1.488 23.846 1.00 95.25 87 ARG A C 1
ATOM 707 O O . ARG A 1 87 ? -27.938 2.648 23.813 1.00 95.25 87 ARG A O 1
ATOM 714 N N . TRP A 1 88 ? -28.453 0.727 22.761 1.00 93.38 88 TRP A N 1
ATOM 715 C CA . TRP A 1 88 ? -28.193 1.194 21.397 1.00 93.38 88 TRP A CA 1
ATOM 716 C C . TRP A 1 88 ? -29.376 0.855 20.493 1.00 93.38 88 TRP A C 1
ATOM 718 O O . TRP A 1 88 ? -30.053 -0.148 20.707 1.00 93.38 88 TRP A O 1
ATOM 728 N N . GLU A 1 89 ? -29.616 1.694 19.487 1.00 92.06 89 GLU A N 1
ATOM 729 C CA . GLU A 1 89 ? -30.655 1.500 18.474 1.00 92.06 89 GLU A CA 1
ATOM 730 C C . GLU A 1 89 ? -30.123 1.950 17.114 1.00 92.06 89 GLU A C 1
ATOM 732 O O . GLU A 1 89 ? -29.356 2.912 17.033 1.00 92.06 89 GLU A O 1
ATOM 737 N N . ILE A 1 90 ? -30.503 1.244 16.047 1.00 93.38 90 ILE A N 1
ATOM 738 C CA . ILE A 1 90 ? -30.178 1.637 14.671 1.00 93.38 90 ILE A CA 1
ATOM 739 C C . ILE A 1 90 ? -31.326 2.497 14.163 1.00 93.38 90 ILE A C 1
ATOM 741 O O . ILE A 1 90 ? -32.449 2.017 14.051 1.00 93.38 90 ILE A O 1
ATOM 745 N N . ILE A 1 91 ? -31.026 3.754 13.849 1.00 89.69 91 ILE A N 1
ATOM 746 C CA . ILE A 1 91 ? -31.974 4.695 13.253 1.00 89.69 91 ILE A CA 1
ATOM 747 C C . ILE A 1 91 ? -31.639 4.781 11.764 1.00 89.69 91 ILE A C 1
ATOM 749 O O . ILE A 1 91 ? -30.516 5.149 11.407 1.00 89.69 91 ILE A O 1
ATOM 753 N N . ALA A 1 92 ? -32.583 4.412 10.898 1.00 88.75 92 ALA A N 1
ATOM 754 C CA . ALA A 1 92 ? -32.449 4.650 9.466 1.00 88.75 92 ALA A CA 1
ATOM 755 C C . ALA A 1 92 ? -32.587 6.156 9.190 1.00 88.75 92 ALA A C 1
ATOM 757 O O . ALA A 1 92 ? -33.443 6.822 9.770 1.00 88.75 92 ALA A O 1
ATOM 758 N N . GLU A 1 93 ? -31.747 6.705 8.310 1.00 74.50 93 GLU A N 1
ATOM 759 C CA . GLU A 1 93 ? -31.710 8.150 8.022 1.00 74.50 93 GLU A CA 1
ATOM 760 C C . GLU A 1 93 ? -33.072 8.686 7.525 1.00 74.50 93 GLU A C 1
ATOM 762 O O . GLU A 1 93 ? -33.427 9.837 7.792 1.00 74.50 93 GLU A O 1
ATOM 767 N N . ASP A 1 94 ? -33.880 7.816 6.914 1.00 67.81 94 ASP A N 1
ATOM 768 C CA . ASP A 1 94 ? -35.171 8.141 6.305 1.00 67.81 94 ASP A CA 1
ATOM 769 C C . ASP A 1 94 ? -36.333 8.322 7.308 1.00 67.81 94 ASP A C 1
ATOM 771 O O . ASP A 1 94 ? -37.311 8.991 6.984 1.00 67.81 94 ASP A O 1
ATOM 775 N N . GLU A 1 95 ? -36.238 7.797 8.537 1.00 59.22 95 GLU A N 1
ATOM 776 C CA . GLU A 1 95 ? -37.361 7.789 9.503 1.00 59.22 95 GLU A CA 1
ATOM 777 C C . GLU A 1 95 ? -37.391 9.015 10.431 1.00 59.22 95 GLU A C 1
ATOM 779 O O . GLU A 1 95 ? -38.365 9.262 11.141 1.00 59.22 95 GLU A O 1
ATOM 784 N N . SER A 1 96 ? -36.351 9.850 10.397 1.00 54.81 96 SER A N 1
ATOM 785 C CA . SER A 1 96 ? -36.205 11.017 11.284 1.00 54.81 96 SER A CA 1
ATOM 786 C C . SER A 1 96 ? -37.152 12.194 10.979 1.00 54.81 96 SER A C 1
ATOM 788 O O . SER A 1 96 ? -37.050 13.248 11.610 1.00 54.81 96 SER A O 1
ATOM 790 N N . LYS A 1 97 ? -38.081 12.034 10.025 1.00 55.44 97 LYS A N 1
ATOM 791 C CA . LYS A 1 97 ? -39.109 13.032 9.678 1.00 55.44 97 LYS A CA 1
ATOM 792 C C . LYS A 1 97 ? -40.542 12.623 10.028 1.00 55.44 97 LYS A C 1
ATOM 794 O O . LYS A 1 97 ? -41.426 13.465 9.905 1.00 55.44 97 LYS A O 1
ATOM 799 N N . GLU A 1 98 ? -40.788 11.390 10.467 1.00 47.34 98 GLU A N 1
ATOM 800 C CA . GLU A 1 98 ? -42.151 10.869 10.656 1.00 47.34 98 GLU A CA 1
ATOM 801 C C . GLU A 1 98 ? -42.329 10.156 12.001 1.00 47.34 98 GLU A C 1
ATOM 803 O O . GLU A 1 98 ? -42.773 9.020 12.081 1.00 47.34 98 GLU A O 1
ATOM 808 N N . ASN A 1 99 ? -42.019 10.823 13.108 1.00 46.69 99 ASN A N 1
ATOM 809 C CA . ASN A 1 99 ? -42.386 10.346 14.443 1.00 46.69 99 ASN A CA 1
ATOM 810 C C . ASN A 1 99 ? -43.516 11.184 15.055 1.00 46.69 99 ASN A C 1
ATOM 812 O O . ASN A 1 99 ? -43.412 11.660 16.176 1.00 46.69 99 ASN A O 1
ATOM 816 N N . GLU A 1 100 ? -44.608 11.303 14.298 1.00 49.50 100 GLU A N 1
ATOM 817 C CA . GLU A 1 100 ? -45.961 11.661 14.748 1.00 49.50 100 GLU A CA 1
ATOM 818 C C . GLU A 1 100 ? -46.969 10.902 13.856 1.00 49.50 100 GLU A C 1
ATOM 820 O O . GLU A 1 100 ? -47.738 11.538 13.146 1.00 49.50 100 GLU A O 1
ATOM 825 N N . ASN A 1 101 ? -46.922 9.563 13.770 1.00 44.97 101 ASN A N 1
ATOM 826 C CA . ASN A 1 101 ? -48.101 8.693 13.568 1.00 44.97 101 ASN A CA 1
ATOM 827 C C . ASN A 1 101 ? -47.752 7.231 13.238 1.00 44.97 101 ASN A C 1
ATOM 829 O O . ASN A 1 101 ? -46.817 6.941 12.508 1.00 44.97 101 ASN A O 1
ATOM 833 N N . LEU A 1 102 ? -48.665 6.359 13.673 1.00 40.19 102 LEU A N 1
ATOM 834 C CA . LEU A 1 102 ? -48.975 5.026 13.141 1.00 40.19 102 LEU A CA 1
ATOM 835 C C . LEU A 1 102 ? -48.171 3.824 13.655 1.00 40.19 102 LEU A C 1
ATOM 837 O O . LEU A 1 102 ? -47.320 3.222 13.012 1.00 40.19 102 LEU A O 1
ATOM 841 N N . ALA A 1 103 ? -48.637 3.405 14.831 1.00 42.25 103 ALA A N 1
ATOM 842 C CA . ALA A 1 103 ? -48.921 2.022 15.182 1.00 42.25 103 ALA A CA 1
ATOM 843 C C . ALA A 1 103 ? -49.184 1.074 13.990 1.00 42.25 103 ALA A C 1
ATOM 845 O O . ALA A 1 103 ? -50.122 1.272 13.223 1.00 42.25 103 ALA A O 1
ATOM 846 N N . GLY A 1 104 ? -48.436 -0.032 13.997 1.00 45.06 104 GLY A N 1
ATOM 847 C CA . GLY A 1 104 ? -48.893 -1.364 13.608 1.00 45.06 104 GLY A CA 1
ATOM 848 C C . GLY A 1 104 ? -48.970 -1.652 12.113 1.00 45.06 104 GLY A C 1
ATOM 849 O O . GLY A 1 104 ? -49.897 -1.208 11.452 1.00 45.06 104 GLY A O 1
ATOM 850 N N . LEU A 1 105 ? -48.087 -2.531 11.633 1.00 46.22 105 LEU A N 1
ATOM 851 C CA . LEU A 1 105 ? -48.431 -3.548 10.635 1.00 46.22 105 LEU A CA 1
ATOM 852 C C . LEU A 1 105 ? -47.393 -4.679 10.649 1.00 46.22 105 LEU A C 1
ATOM 854 O O . LEU A 1 105 ? -46.230 -4.521 10.290 1.00 46.22 105 LEU A O 1
ATOM 858 N N . ASP A 1 106 ? -47.877 -5.817 11.132 1.00 43.69 106 ASP A N 1
ATOM 859 C CA . ASP A 1 106 ? -47.367 -7.169 10.942 1.00 43.69 106 ASP A CA 1
ATOM 860 C C . ASP A 1 106 ? -47.311 -7.517 9.439 1.00 43.69 106 ASP A C 1
ATOM 862 O O . ASP A 1 106 ? -48.230 -7.194 8.685 1.00 43.69 106 ASP A O 1
ATOM 866 N N . GLY A 1 107 ? -46.229 -8.177 9.011 1.00 40.12 107 GLY A N 1
ATOM 867 C CA . GLY A 1 107 ? -46.132 -8.779 7.682 1.00 40.12 107 GLY A CA 1
ATOM 868 C C . GLY A 1 107 ? -44.809 -9.512 7.445 1.00 40.12 107 GLY A C 1
ATOM 869 O O . GLY A 1 107 ? -43.838 -8.930 6.974 1.00 40.12 107 GLY A O 1
ATOM 870 N N . SER A 1 108 ? -44.774 -10.805 7.778 1.00 52.41 108 SER A N 1
ATOM 871 C CA . SER A 1 108 ? -43.646 -11.737 7.573 1.00 52.41 108 SER A CA 1
ATOM 872 C C . SER A 1 108 ? -43.161 -11.874 6.106 1.00 52.41 108 SER A C 1
ATOM 874 O O . SER A 1 108 ? -43.952 -11.695 5.178 1.00 52.41 108 SER A O 1
ATOM 876 N N . PRO A 1 109 ? -41.891 -12.278 5.862 1.00 49.16 109 PRO A N 1
ATOM 877 C CA . PRO A 1 109 ? -41.295 -12.345 4.526 1.00 49.16 109 PRO A CA 1
ATOM 878 C C . PRO A 1 109 ? -41.595 -13.676 3.805 1.00 49.16 109 PRO A C 1
ATOM 880 O O . PRO A 1 109 ? -41.243 -14.758 4.276 1.00 49.16 109 PRO A O 1
ATOM 883 N N . GLY A 1 110 ? -42.212 -13.599 2.622 1.00 38.00 110 GLY A N 1
ATOM 884 C CA . GLY A 1 110 ? -42.466 -14.742 1.737 1.00 38.00 110 GLY A CA 1
ATOM 885 C C . GLY A 1 110 ? -41.321 -15.004 0.749 1.00 38.00 110 GLY A C 1
ATOM 886 O O . GLY A 1 110 ? -40.948 -14.134 -0.034 1.00 38.00 110 GLY A O 1
ATOM 887 N N . MET A 1 111 ? -40.783 -16.226 0.770 1.00 48.66 111 MET A N 1
ATOM 888 C CA . MET A 1 111 ? -39.766 -16.751 -0.150 1.00 48.66 111 MET A CA 1
ATOM 889 C C . MET A 1 111 ? -40.352 -17.137 -1.524 1.00 48.66 111 MET A C 1
ATOM 891 O O . MET A 1 111 ? -41.392 -17.782 -1.586 1.00 48.66 111 MET A O 1
ATOM 895 N N . SER A 1 112 ? -39.633 -16.860 -2.617 1.00 48.16 112 SER A N 1
ATOM 896 C CA . SER A 1 112 ? -39.558 -17.658 -3.869 1.00 48.16 112 SER A CA 1
ATOM 897 C C . SER A 1 112 ? -38.488 -16.995 -4.763 1.00 48.16 112 SER A C 1
ATOM 899 O O . SER A 1 112 ? -38.424 -15.777 -4.81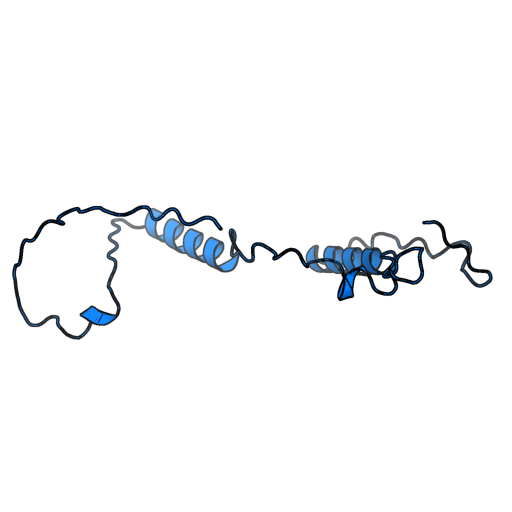3 1.00 48.16 112 SER A O 1
ATOM 901 N N . GLY A 1 113 ? -37.504 -17.640 -5.394 1.00 42.16 113 GLY A N 1
ATOM 902 C CA . GLY A 1 113 ? -37.442 -18.956 -6.025 1.00 42.16 113 GLY A CA 1
ATOM 903 C C . GLY A 1 113 ? -37.448 -18.775 -7.557 1.00 42.16 113 GLY A C 1
ATOM 904 O O . GLY A 1 113 ? -38.342 -18.104 -8.055 1.00 42.16 113 GLY A O 1
ATOM 905 N N . LEU A 1 114 ? -36.509 -19.427 -8.278 1.00 42.38 114 LEU A N 1
ATOM 906 C CA . LEU A 1 114 ? -36.382 -19.567 -9.759 1.00 42.38 114 LEU A CA 1
ATOM 907 C C . LEU A 1 114 ? -35.664 -18.405 -10.510 1.00 42.38 114 LEU A C 1
ATOM 909 O O . LEU A 1 114 ? -35.977 -17.251 -10.285 1.00 42.38 114 LEU A O 1
ATOM 913 N N . LYS A 1 115 ? -34.705 -18.577 -11.443 1.00 49.62 115 LYS A N 1
ATOM 914 C CA . LYS A 1 115 ? -34.284 -19.688 -12.327 1.00 49.62 115 LYS A CA 1
ATOM 915 C C . LYS A 1 115 ? -32.772 -19.640 -12.631 1.00 49.62 115 LYS A C 1
ATOM 917 O O . LYS A 1 115 ? -32.212 -18.570 -12.845 1.00 49.62 115 LYS A O 1
ATOM 922 N N . GLN A 1 116 ? -32.162 -20.820 -12.775 1.00 44.84 116 GLN A N 1
ATOM 923 C CA . GLN A 1 116 ? -30.914 -21.040 -13.518 1.00 44.84 116 GLN A CA 1
ATOM 924 C C . GLN A 1 116 ? -31.174 -20.921 -15.030 1.00 44.84 116 GLN A C 1
ATOM 926 O O . GLN A 1 116 ? -32.161 -21.461 -15.529 1.00 44.84 116 GLN A O 1
ATOM 931 N N . GLY A 1 117 ? -30.273 -20.258 -15.756 1.00 49.78 117 GLY A N 1
ATOM 932 C CA . GLY A 1 117 ? -30.244 -20.230 -17.218 1.00 49.78 117 GLY A CA 1
ATOM 933 C C . GLY A 1 117 ? -28.883 -20.694 -17.722 1.00 49.78 117 GLY A C 1
ATOM 934 O O . GLY A 1 117 ? -27.905 -19.959 -17.628 1.00 49.78 117 GLY A O 1
ATOM 935 N N . HIS A 1 118 ? -28.830 -21.925 -18.229 1.00 44.91 118 HIS A N 1
ATOM 936 C CA . HIS A 1 118 ? -27.754 -22.408 -19.091 1.00 44.91 118 HIS A CA 1
ATOM 937 C C . HIS A 1 118 ? -27.850 -21.728 -20.464 1.00 44.91 118 HIS A C 1
ATOM 939 O O . HIS A 1 118 ? -28.948 -21.532 -20.981 1.00 44.91 118 HIS A O 1
ATOM 945 N N . GLY A 1 119 ? -26.703 -21.444 -21.078 1.00 48.41 119 GLY A N 1
ATOM 946 C CA . GLY A 1 119 ? -26.617 -21.006 -22.468 1.00 48.41 119 GLY A CA 1
ATOM 947 C C . GLY A 1 119 ? -25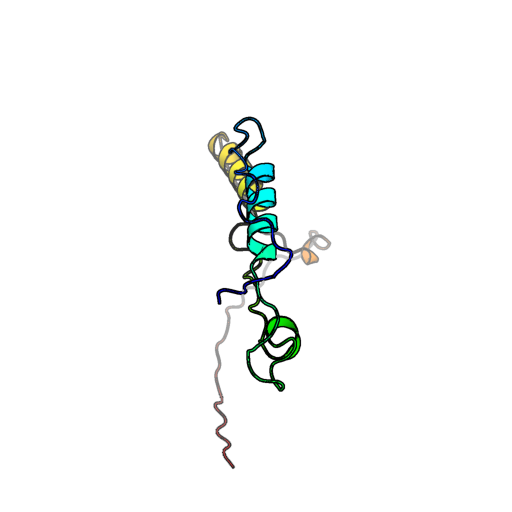.174 -21.036 -22.953 1.00 48.41 119 GLY A C 1
ATOM 948 O O . GLY A 1 119 ? -24.453 -20.055 -22.815 1.00 48.41 119 GLY A O 1
ATOM 949 N N . SER A 1 120 ? -24.755 -22.187 -23.475 1.00 55.06 120 SER A N 1
ATOM 950 C CA . SER A 1 120 ? -23.527 -22.350 -24.252 1.00 55.06 120 SER A CA 1
ATOM 951 C C . SER A 1 120 ? -23.857 -22.209 -25.735 1.00 55.06 120 SER A C 1
ATOM 953 O O . SER A 1 120 ? -24.771 -22.881 -26.211 1.00 55.06 120 SER A O 1
ATOM 955 N N . SER A 1 121 ? -23.085 -21.393 -26.450 1.00 52.16 121 SER A N 1
ATOM 956 C CA . SER A 1 121 ? -22.583 -21.683 -27.796 1.00 52.16 121 SER A CA 1
ATOM 957 C C . SER A 1 121 ? -21.340 -20.848 -28.068 1.00 52.16 121 SER A C 1
ATOM 959 O O . SER A 1 121 ? -21.208 -19.771 -27.445 1.00 52.16 121 SER A O 1
#